Protein AF-A0A350I3Z9-F1 (afdb_monomer)

Solvent-accessible surface area (backbone atoms only — not comparable to full-atom values): 7166 Å² total; per-residue (Å²): 137,87,82,84,77,82,73,81,80,81,76,56,71,70,61,55,52,55,55,47,47,69,66,45,49,61,53,51,53,50,54,53,52,51,51,50,52,53,54,46,48,70,69,61,72,72,69,82,80,75,77,84,76,84,84,73,91,80,80,88,87,76,73,80,48,74,57,51,79,76,39,75,72,59,61,95,91,60,91,77,61,97,85,63,76,54,63,44,68,50,58,82,51,70,68,61,40,55,57,55,57,57,68,76,78,115

Structure (mmCIF, N/CA/C/O backbone):
data_AF-A0A350I3Z9-F1
#
_entry.id   AF-A0A350I3Z9-F1
#
loop_
_atom_site.group_PDB
_atom_site.id
_atom_site.type_symbol
_atom_site.label_atom_id
_atom_site.label_alt_id
_atom_site.label_comp_id
_atom_site.label_asym_id
_atom_site.label_entity_id
_atom_site.label_seq_id
_atom_site.pdbx_PDB_ins_code
_atom_site.Cartn_x
_atom_site.Cartn_y
_atom_site.Cartn_z
_atom_site.occupancy
_atom_site.B_iso_or_equiv
_atom_site.auth_seq_id
_atom_site.auth_comp_id
_atom_site.auth_asym_id
_atom_site.auth_atom_id
_atom_site.pdbx_PDB_model_num
ATOM 1 N N . MET A 1 1 ? -50.590 -13.610 76.175 1.00 44.25 1 MET A N 1
ATOM 2 C CA . MET A 1 1 ? -49.610 -13.903 75.101 1.00 44.25 1 MET A CA 1
ATOM 3 C C . MET A 1 1 ? -49.287 -12.615 74.351 1.00 44.25 1 MET A C 1
ATOM 5 O O . MET A 1 1 ? -50.139 -12.129 73.619 1.00 44.25 1 MET A O 1
ATOM 9 N N . LYS A 1 2 ? -48.108 -12.011 74.573 1.00 42.03 2 LYS A N 1
ATOM 10 C CA . LYS A 1 2 ? -47.649 -10.832 73.813 1.00 42.03 2 LYS A CA 1
ATOM 11 C C . LYS A 1 2 ? -46.992 -11.303 72.510 1.00 42.03 2 LYS A C 1
ATOM 13 O O . LYS A 1 2 ? -46.055 -12.092 72.556 1.00 42.03 2 LYS A O 1
ATOM 18 N N . LYS A 1 3 ? -47.507 -10.850 71.362 1.00 51.34 3 LYS A N 1
ATOM 19 C CA . LYS A 1 3 ? -46.899 -11.066 70.040 1.00 51.34 3 LYS A CA 1
ATOM 20 C C . LYS A 1 3 ? -45.768 -10.056 69.854 1.00 51.34 3 LYS A C 1
ATOM 22 O O . LYS A 1 3 ? -46.027 -8.859 69.792 1.00 51.34 3 LYS A O 1
ATOM 27 N N . ASN A 1 4 ? -44.535 -10.541 69.754 1.00 52.31 4 ASN A N 1
ATOM 28 C CA . ASN A 1 4 ? -43.390 -9.718 69.380 1.00 52.31 4 ASN A CA 1
ATOM 29 C C . ASN A 1 4 ? -43.392 -9.570 67.853 1.00 52.31 4 ASN A C 1
ATOM 31 O O . ASN A 1 4 ? -43.078 -10.512 67.130 1.00 52.31 4 ASN A O 1
ATOM 35 N N . SER A 1 5 ? -43.813 -8.406 67.364 1.00 56.53 5 SER A N 1
ATOM 36 C CA . SER A 1 5 ? -43.770 -8.042 65.949 1.00 56.53 5 SER A CA 1
ATOM 37 C C . SER A 1 5 ? -42.376 -7.522 65.596 1.00 56.53 5 SER A C 1
ATOM 39 O O . SER A 1 5 ? -42.055 -6.365 65.874 1.00 56.53 5 SER A O 1
ATOM 41 N N . SER A 1 6 ? -41.549 -8.376 64.998 1.00 59.06 6 SER A N 1
ATOM 42 C CA . SER A 1 6 ? -40.258 -7.991 64.424 1.00 59.06 6 SER A CA 1
ATOM 43 C C . SER A 1 6 ? -40.492 -7.034 63.255 1.00 59.06 6 SER A C 1
ATOM 45 O O . SER A 1 6 ? -40.948 -7.445 62.189 1.00 59.06 6 SER A O 1
ATOM 47 N N . GLN A 1 7 ? -40.225 -5.746 63.464 1.00 58.47 7 GLN A N 1
ATOM 48 C CA . GLN A 1 7 ? -40.266 -4.757 62.392 1.00 58.47 7 GLN A CA 1
ATOM 49 C C . GLN A 1 7 ? -39.150 -5.069 61.381 1.00 58.47 7 GLN A C 1
ATOM 51 O O . GLN A 1 7 ? -38.013 -5.316 61.795 1.00 58.47 7 GLN A O 1
ATOM 56 N N . PRO A 1 8 ? -39.436 -5.079 60.068 1.00 60.94 8 PRO A N 1
ATOM 57 C CA . PRO A 1 8 ? -38.402 -5.255 59.062 1.00 60.94 8 PRO A CA 1
ATOM 58 C C . PRO A 1 8 ? -37.428 -4.075 59.143 1.00 60.94 8 PRO A C 1
ATOM 60 O O . PRO A 1 8 ? -37.820 -2.913 59.058 1.00 60.94 8 PRO A O 1
ATOM 63 N N . ILE A 1 9 ? -36.149 -4.387 59.347 1.00 53.12 9 ILE A N 1
ATOM 64 C CA . ILE A 1 9 ? -35.068 -3.406 59.438 1.00 53.12 9 ILE A CA 1
ATOM 65 C C . ILE A 1 9 ? -34.975 -2.679 58.091 1.00 53.12 9 ILE A C 1
ATOM 67 O O . ILE A 1 9 ? -34.621 -3.275 57.072 1.00 53.12 9 ILE A O 1
ATOM 71 N N . GLY A 1 10 ? -35.310 -1.388 58.081 1.00 59.88 10 GLY A N 1
ATOM 72 C CA . GLY A 1 10 ? -35.169 -0.525 56.913 1.00 59.88 10 GLY A CA 1
ATOM 73 C C . GLY A 1 10 ? -33.695 -0.340 56.574 1.00 59.88 10 GLY A C 1
ATOM 74 O O . GLY A 1 10 ? -32.992 0.430 57.225 1.00 59.88 10 GLY A O 1
ATOM 75 N N . VAL A 1 11 ? -33.204 -1.061 55.567 1.00 61.16 11 VAL A N 1
ATOM 76 C CA . VAL A 1 11 ? -31.837 -0.879 55.071 1.00 61.16 11 VAL A CA 1
ATOM 77 C C . VAL A 1 11 ? -31.722 0.477 54.355 1.00 61.16 11 VAL A C 1
ATOM 79 O O . VAL A 1 11 ? -32.451 0.720 53.390 1.00 61.16 11 VAL A O 1
ATOM 82 N N . PRO A 1 12 ? -30.830 1.383 54.800 1.00 62.75 12 PRO A N 1
ATOM 83 C CA . PRO A 1 12 ? -30.682 2.707 54.204 1.00 62.75 12 PRO A CA 1
ATOM 84 C C . PRO A 1 12 ? -30.197 2.601 52.752 1.00 62.75 12 PRO A C 1
ATOM 86 O O . PRO A 1 12 ? -29.322 1.792 52.433 1.00 62.75 12 PRO A O 1
ATOM 89 N N . ALA A 1 13 ? -30.742 3.447 51.872 1.00 65.56 13 ALA A N 1
ATOM 90 C CA . ALA A 1 13 ? -30.494 3.423 50.424 1.00 65.56 13 ALA A CA 1
ATOM 91 C C . ALA A 1 13 ? -28.998 3.477 50.045 1.00 65.56 13 ALA A C 1
ATOM 93 O O . ALA A 1 13 ? -28.588 2.891 49.044 1.00 65.56 13 ALA A O 1
ATOM 94 N N . TRP A 1 14 ? -28.165 4.096 50.889 1.00 62.06 14 TRP A N 1
ATOM 95 C CA . TRP A 1 14 ? -26.715 4.168 50.696 1.00 62.06 14 TRP A CA 1
ATOM 96 C C . TRP A 1 14 ? -26.005 2.806 50.813 1.00 62.06 14 TRP A C 1
ATOM 98 O O . TRP A 1 14 ? -25.051 2.547 50.081 1.00 62.06 14 TRP A O 1
ATOM 108 N N . LYS A 1 15 ? -26.489 1.887 51.668 1.00 61.9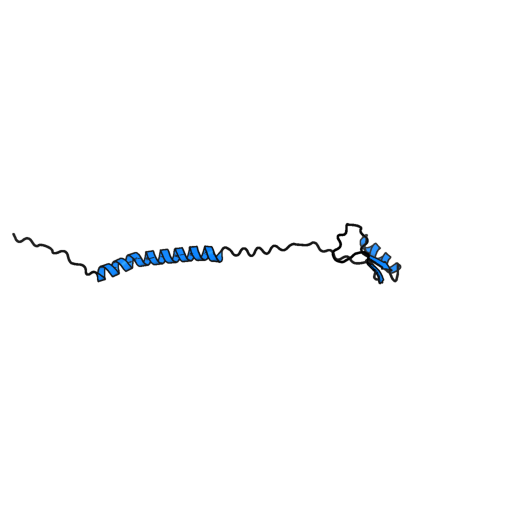4 15 LYS A N 1
ATOM 109 C CA . LYS A 1 15 ? -25.926 0.523 51.767 1.00 61.94 15 LYS A CA 1
ATOM 110 C C . LYS A 1 15 ? -26.261 -0.328 50.539 1.00 61.94 15 LYS A C 1
ATOM 112 O O . LYS A 1 15 ? -25.393 -1.036 50.039 1.00 61.94 15 LYS A O 1
ATOM 117 N N . ARG A 1 16 ? -27.471 -0.176 49.988 1.00 63.81 16 ARG A N 1
ATOM 118 C CA . ARG A 1 16 ? -27.871 -0.799 48.713 1.00 63.81 16 ARG A CA 1
ATOM 119 C C . ARG A 1 16 ? -26.989 -0.349 47.546 1.00 63.81 16 ARG A C 1
ATOM 121 O O . ARG A 1 16 ? -26.656 -1.164 46.695 1.00 63.81 16 ARG A O 1
ATOM 128 N N . TRP A 1 17 ? -26.572 0.918 47.525 1.00 65.00 17 TRP A N 1
ATOM 129 C CA . TRP A 1 17 ? -25.683 1.447 46.485 1.00 65.00 17 TRP A CA 1
ATOM 130 C C . TRP A 1 17 ? -24.294 0.799 46.510 1.00 65.00 17 TRP A C 1
ATOM 132 O O . TRP A 1 17 ? -23.732 0.495 45.459 1.00 65.00 17 TRP A O 1
ATOM 142 N N . LEU A 1 18 ? -23.752 0.534 47.704 1.00 63.59 18 LEU A N 1
ATOM 143 C CA . LEU A 1 18 ? -22.448 -0.111 47.867 1.00 63.59 18 LEU A CA 1
ATOM 144 C C . LEU A 1 18 ? -22.462 -1.583 47.427 1.00 63.59 18 LEU A C 1
ATOM 146 O O . LEU A 1 18 ? -21.528 -2.030 46.758 1.00 63.59 18 LEU A O 1
ATOM 150 N N . GLU A 1 19 ? -23.521 -2.321 47.763 1.00 66.38 19 GLU A N 1
ATOM 151 C CA . GLU A 1 19 ? -23.708 -3.713 47.328 1.00 66.38 19 GLU A CA 1
ATOM 152 C C . GLU A 1 19 ? -23.924 -3.804 45.812 1.00 66.38 19 GLU A C 1
ATOM 154 O O . GLU A 1 19 ? -23.332 -4.653 45.141 1.00 66.38 19 GLU A O 1
ATOM 159 N N . PHE A 1 20 ? -24.700 -2.874 45.245 1.00 64.06 20 PHE A N 1
ATOM 160 C CA . PHE A 1 20 ? -24.908 -2.779 43.800 1.00 64.06 20 PHE A CA 1
ATOM 161 C C . PHE A 1 20 ? -23.590 -2.499 43.072 1.00 64.06 20 PHE A C 1
ATOM 163 O O . PHE A 1 20 ? -23.249 -3.167 42.101 1.00 64.06 20 PHE A O 1
ATOM 170 N N . ARG A 1 21 ? -22.789 -1.578 43.610 1.00 71.69 21 ARG A N 1
ATOM 171 C CA . ARG A 1 21 ? -21.439 -1.239 43.151 1.00 71.69 21 ARG A CA 1
ATOM 172 C C . ARG A 1 21 ? -20.510 -2.458 43.150 1.00 71.69 21 ARG A C 1
ATOM 174 O O . ARG A 1 21 ? -19.868 -2.686 42.134 1.00 71.69 21 ARG A O 1
ATOM 181 N N . HIS A 1 22 ? -20.483 -3.284 44.197 1.00 68.88 22 HIS A N 1
ATOM 182 C CA . HIS A 1 22 ? -19.621 -4.480 44.225 1.00 68.88 22 HIS A CA 1
ATOM 183 C C . HIS A 1 22 ? -20.025 -5.546 43.196 1.00 68.88 22 HIS A C 1
ATOM 185 O O . HIS A 1 22 ? -19.163 -6.246 42.673 1.00 68.88 22 HIS A O 1
ATOM 191 N N . ARG A 1 23 ? -21.317 -5.650 42.863 1.00 73.31 23 ARG A N 1
ATOM 192 C CA . ARG A 1 23 ? -21.822 -6.621 41.879 1.00 73.31 23 ARG A CA 1
ATOM 193 C C . ARG A 1 23 ? -21.757 -6.119 40.433 1.00 73.31 23 ARG A C 1
ATOM 195 O O . ARG A 1 23 ? -21.581 -6.918 39.519 1.00 73.31 23 ARG A O 1
ATOM 202 N N . VAL A 1 24 ? -21.904 -4.814 40.221 1.00 78.44 24 VAL A N 1
ATOM 203 C CA . VAL A 1 24 ? -22.052 -4.210 38.888 1.00 78.44 24 VAL A CA 1
ATOM 204 C C . VAL A 1 24 ? -20.72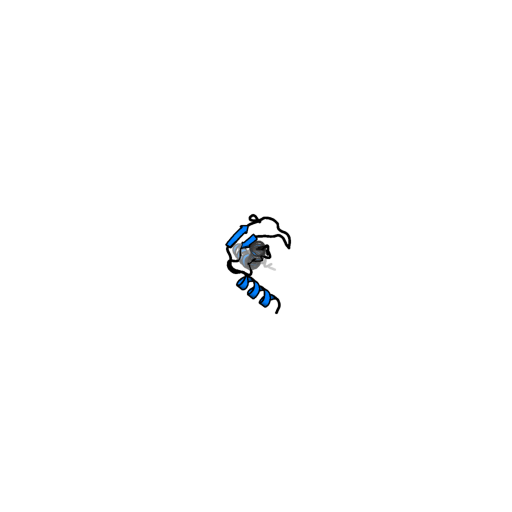9 -3.667 38.343 1.00 78.44 24 VAL A C 1
ATOM 206 O O . VAL A 1 24 ? -20.516 -3.739 37.136 1.00 78.44 24 VAL A O 1
ATOM 209 N N . LEU A 1 25 ? -19.796 -3.205 39.190 1.00 82.94 25 LEU A N 1
ATOM 210 C CA . LEU A 1 25 ? -18.469 -2.765 38.725 1.00 82.94 25 LEU A CA 1
ATOM 211 C C . LEU A 1 25 ? -17.700 -3.840 37.950 1.00 82.94 25 LEU A C 1
ATOM 213 O O . LEU A 1 25 ? -17.207 -3.512 36.873 1.00 82.94 25 LEU A O 1
ATOM 217 N N . PRO A 1 26 ? -17.600 -5.097 38.428 1.00 84.44 26 PRO A N 1
ATOM 218 C CA . PRO A 1 26 ? -16.866 -6.129 37.701 1.00 84.44 26 PRO A CA 1
ATOM 219 C C . PRO A 1 26 ? -17.459 -6.372 36.310 1.00 84.44 26 PRO A C 1
ATOM 221 O O . PRO A 1 26 ? -16.725 -6.492 35.333 1.00 84.44 26 PRO A O 1
ATOM 224 N N . ALA A 1 27 ? -18.792 -6.369 36.210 1.00 88.69 27 ALA A N 1
ATOM 225 C CA . ALA A 1 27 ? -19.497 -6.543 34.946 1.00 88.69 27 ALA A CA 1
ATOM 226 C C . ALA A 1 27 ? -19.255 -5.368 33.986 1.00 88.69 27 ALA A C 1
ATOM 228 O O . ALA A 1 27 ? -18.976 -5.590 32.811 1.00 88.69 27 ALA A O 1
ATOM 229 N N . ILE A 1 28 ? -19.297 -4.125 34.476 1.00 91.44 28 ILE A N 1
ATOM 230 C CA . ILE A 1 28 ? -19.013 -2.940 33.653 1.00 91.44 28 ILE A CA 1
ATOM 231 C C . ILE A 1 28 ? -17.573 -2.972 33.137 1.00 91.44 28 ILE A C 1
ATOM 233 O O . ILE A 1 28 ? -17.353 -2.756 31.949 1.00 91.44 28 ILE A O 1
ATOM 237 N N . VAL A 1 29 ? -16.599 -3.271 34.001 1.00 92.50 29 VAL A N 1
ATOM 238 C CA . VAL A 1 29 ? -15.183 -3.346 33.605 1.00 92.50 29 VAL A CA 1
ATOM 239 C C . VAL A 1 29 ? -14.981 -4.412 32.530 1.00 92.50 29 VAL A C 1
ATOM 241 O O . VAL A 1 29 ? -14.293 -4.153 31.544 1.00 92.50 29 VAL A O 1
ATOM 244 N N . PHE A 1 30 ? -15.627 -5.572 32.669 1.00 94.12 30 PHE A N 1
ATOM 245 C CA . PHE A 1 30 ? -15.575 -6.628 31.661 1.00 94.12 30 PHE A CA 1
ATOM 246 C C . PHE A 1 30 ? -16.159 -6.178 30.315 1.00 94.12 30 PHE A C 1
ATOM 248 O O . PHE A 1 30 ? -15.530 -6.376 29.279 1.00 94.12 30 PHE A O 1
ATOM 255 N N . VAL A 1 31 ? -17.325 -5.523 30.321 1.00 96.12 31 VAL A N 1
ATOM 256 C CA . VAL A 1 31 ? -17.959 -5.004 29.096 1.00 96.12 31 VAL A CA 1
ATOM 257 C C . VAL A 1 31 ? -17.081 -3.948 28.424 1.00 96.12 31 VAL A C 1
ATOM 259 O O . VAL A 1 31 ? -16.897 -3.987 27.209 1.00 96.12 31 VAL A O 1
ATOM 262 N N . VAL A 1 32 ? -16.491 -3.034 29.198 1.00 95.94 32 VAL A N 1
ATOM 263 C CA . VAL A 1 32 ? -15.578 -2.009 28.669 1.00 95.94 32 VAL 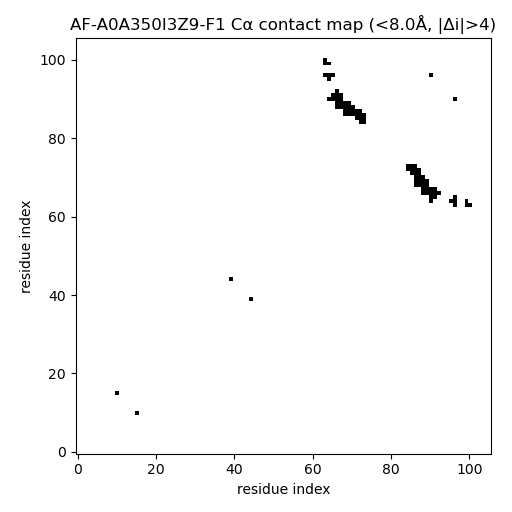A CA 1
ATOM 264 C C . VAL A 1 32 ? -14.324 -2.649 28.072 1.00 95.94 32 VAL A C 1
ATOM 266 O O . VAL A 1 32 ? -13.921 -2.271 26.973 1.00 95.94 32 VAL A O 1
ATOM 269 N N . ALA A 1 33 ? -13.734 -3.643 28.742 1.00 95.38 33 ALA A N 1
ATOM 270 C CA . ALA A 1 33 ? -12.578 -4.370 28.225 1.00 95.38 33 ALA A CA 1
ATOM 271 C C . ALA A 1 33 ? -12.910 -5.123 26.925 1.00 95.38 33 ALA A C 1
ATOM 273 O O . ALA A 1 33 ? -12.141 -5.064 25.968 1.00 95.38 33 ALA A O 1
ATOM 274 N N . LEU A 1 34 ? -14.077 -5.769 26.855 1.00 96.06 34 LEU A N 1
ATOM 275 C CA . LEU A 1 34 ? -14.541 -6.462 25.654 1.00 96.06 34 LEU A CA 1
ATOM 276 C C . LEU A 1 34 ? -14.691 -5.491 24.471 1.00 96.06 34 LEU A C 1
ATOM 278 O O . LEU A 1 34 ? -14.184 -5.752 23.382 1.00 96.06 34 LEU A O 1
ATOM 282 N N . LEU A 1 35 ? -15.337 -4.342 24.694 1.00 95.38 35 LEU A N 1
ATOM 283 C CA . LEU A 1 35 ? -15.494 -3.300 23.675 1.00 95.38 35 LEU A CA 1
ATOM 284 C C . LEU A 1 35 ? -14.142 -2.722 23.239 1.00 95.38 35 LEU A C 1
ATOM 286 O O . LEU A 1 35 ? -13.938 -2.474 22.051 1.00 95.38 35 LEU A O 1
ATOM 290 N N . ALA A 1 36 ? -13.199 -2.551 24.166 1.00 92.88 36 ALA A N 1
ATOM 291 C CA . ALA A 1 36 ? -11.845 -2.114 23.842 1.00 92.88 36 ALA A CA 1
ATOM 292 C C . ALA A 1 36 ? -11.137 -3.114 22.913 1.00 92.88 36 ALA A C 1
ATOM 294 O O . ALA A 1 36 ? -10.549 -2.702 21.920 1.00 92.88 36 ALA A O 1
ATOM 295 N N . VAL A 1 37 ? -11.250 -4.421 23.171 1.00 91.50 37 VAL A N 1
ATOM 296 C CA . VAL A 1 37 ? -10.657 -5.456 22.305 1.00 91.50 37 VAL A CA 1
ATOM 297 C C . VAL A 1 37 ? -11.305 -5.459 20.918 1.00 91.50 37 VAL A C 1
ATOM 299 O O . VAL A 1 37 ? -10.594 -5.475 19.916 1.00 91.50 37 VAL A O 1
ATOM 302 N N . ILE A 1 38 ? -12.638 -5.379 20.845 1.00 90.88 38 ILE A N 1
ATOM 303 C CA . ILE A 1 38 ? -13.373 -5.345 19.569 1.00 90.88 38 ILE A CA 1
ATOM 304 C C . ILE A 1 38 ? -12.971 -4.117 18.741 1.00 90.88 38 ILE A C 1
ATOM 306 O O . ILE A 1 38 ? -12.638 -4.240 17.564 1.00 90.88 38 ILE A O 1
ATOM 310 N N . THR A 1 39 ? -12.966 -2.934 19.360 1.00 90.00 39 THR A N 1
ATOM 311 C CA . THR A 1 39 ? -12.599 -1.679 18.681 1.00 90.00 39 THR A CA 1
ATOM 312 C C . THR A 1 39 ? -11.124 -1.642 18.290 1.00 90.00 39 THR A C 1
ATOM 314 O O . THR A 1 39 ? -10.779 -1.062 17.260 1.00 90.00 39 THR A O 1
ATOM 317 N N . LEU A 1 40 ? -10.248 -2.276 19.074 1.00 87.62 40 LEU A N 1
ATOM 318 C CA . LEU A 1 40 ? -8.836 -2.416 18.741 1.00 87.62 40 LEU A CA 1
ATOM 319 C C . LEU A 1 40 ? -8.651 -3.300 17.507 1.00 87.62 40 LEU A C 1
ATOM 321 O O . LEU A 1 40 ? -7.904 -2.925 16.608 1.00 87.62 40 LEU A O 1
ATOM 325 N N . TRP A 1 41 ? -9.350 -4.433 17.433 1.00 83.44 41 TRP A N 1
ATOM 326 C CA . TRP A 1 41 ? -9.302 -5.306 16.264 1.00 83.44 41 TRP A CA 1
ATOM 327 C C . TRP A 1 41 ? -9.828 -4.634 15.001 1.00 83.44 41 TRP A C 1
ATOM 329 O O . TRP A 1 41 ? -9.143 -4.680 13.982 1.00 83.44 41 TRP A O 1
ATOM 339 N N . ASP A 1 42 ? -10.965 -3.946 15.084 1.00 78.25 42 ASP A N 1
ATOM 340 C CA . ASP A 1 42 ? -11.541 -3.217 13.948 1.00 78.25 42 ASP A CA 1
ATOM 341 C C . ASP A 1 42 ? -10.581 -2.140 13.408 1.00 78.25 42 ASP A C 1
ATOM 343 O O . ASP A 1 42 ? -10.386 -1.997 12.201 1.00 78.25 42 ASP A O 1
ATOM 347 N N . ARG A 1 43 ? -9.895 -1.425 14.311 1.00 71.75 43 ARG A N 1
ATOM 348 C CA . ARG A 1 43 ? -8.983 -0.336 13.931 1.00 71.75 43 ARG A CA 1
ATOM 34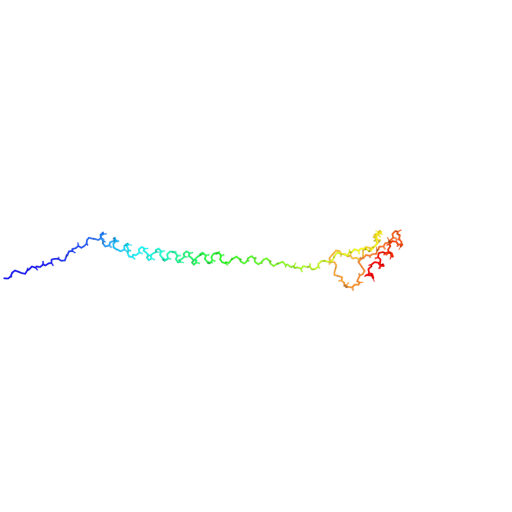9 C C . ARG A 1 43 ? -7.578 -0.783 13.524 1.00 71.75 43 ARG A C 1
ATOM 351 O O . ARG A 1 43 ? -6.960 -0.077 12.737 1.00 71.75 43 ARG A O 1
ATOM 358 N N . HIS A 1 44 ? -7.039 -1.876 14.074 1.00 66.44 44 H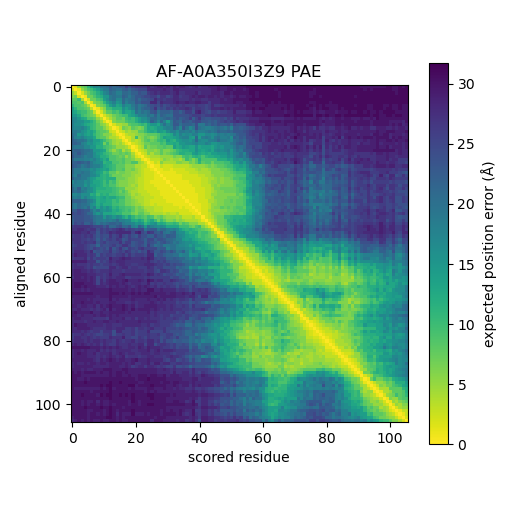IS A N 1
ATOM 359 C CA . HIS A 1 44 ? -5.622 -2.245 13.887 1.00 66.44 44 HIS A CA 1
ATOM 360 C C . HIS A 1 44 ? -5.371 -3.480 13.014 1.00 66.44 44 HIS A C 1
ATOM 362 O O . HIS A 1 44 ? -4.265 -3.603 12.488 1.00 66.44 44 HIS A O 1
ATOM 368 N N . LEU A 1 45 ? -6.334 -4.391 12.821 1.00 63.31 45 LEU A N 1
ATOM 369 C CA . LEU A 1 45 ? -6.090 -5.595 12.006 1.00 63.31 45 LEU A CA 1
ATOM 370 C C . LEU A 1 45 ? -6.169 -5.345 10.496 1.00 63.31 45 LEU A C 1
ATOM 372 O O . LEU A 1 45 ? -5.725 -6.180 9.710 1.00 63.31 45 LEU A O 1
ATOM 376 N N . THR A 1 46 ? -6.661 -4.181 10.080 1.00 58.47 46 THR A N 1
ATOM 377 C CA . THR A 1 46 ? -6.753 -3.803 8.669 1.00 58.47 46 THR A CA 1
ATOM 378 C C . THR A 1 46 ? -5.641 -2.817 8.328 1.00 58.47 46 THR A C 1
ATOM 380 O O . THR A 1 46 ? -5.892 -1.679 7.950 1.00 58.47 46 THR A O 1
ATOM 383 N N . SER A 1 47 ? -4.386 -3.257 8.430 1.00 61.56 47 SER A N 1
ATOM 384 C CA . SER A 1 47 ? -3.298 -2.651 7.649 1.00 61.56 47 SER A CA 1
ATOM 385 C C . SER A 1 47 ? -3.007 -3.527 6.429 1.00 61.56 47 SER A C 1
ATOM 387 O O . SER A 1 47 ? -2.006 -4.243 6.426 1.00 61.56 47 SER A O 1
ATOM 389 N N . PRO A 1 48 ? -3.845 -3.521 5.371 1.00 62.41 48 PRO A N 1
ATOM 390 C CA . PRO A 1 48 ? -3.473 -4.122 4.108 1.00 62.41 48 PRO A CA 1
ATOM 391 C C . PRO A 1 48 ? -2.514 -3.157 3.407 1.00 62.41 48 PRO A C 1
ATOM 393 O O . PRO A 1 48 ? -2.847 -2.550 2.394 1.00 62.41 48 PRO A O 1
ATOM 396 N N . SER A 1 49 ? -1.294 -3.003 3.924 1.00 65.94 49 SER A N 1
ATOM 397 C CA . SER A 1 49 ? -0.204 -2.424 3.137 1.00 65.94 49 SER A CA 1
ATOM 398 C C . SER A 1 49 ? 0.329 -3.499 2.185 1.00 65.94 49 SER A C 1
ATOM 400 O O . SER A 1 49 ? 1.495 -3.889 2.237 1.00 65.94 49 SER A O 1
ATOM 402 N N . LEU A 1 50 ? -0.553 -4.033 1.340 1.00 64.81 50 LEU A N 1
ATOM 403 C CA . LEU A 1 50 ? -0.176 -4.840 0.190 1.00 64.81 50 LEU A CA 1
ATOM 404 C C . LEU A 1 50 ? 0.351 -3.871 -0.865 1.00 64.81 50 LEU A C 1
ATOM 406 O O . LEU A 1 50 ? -0.384 -3.362 -1.708 1.00 64.81 50 LEU A O 1
ATOM 410 N N . ILE A 1 51 ? 1.641 -3.567 -0.770 1.00 70.00 51 ILE A N 1
ATOM 411 C CA . ILE A 1 51 ? 2.341 -2.798 -1.792 1.00 70.00 51 ILE A CA 1
ATOM 412 C C . ILE A 1 51 ? 2.618 -3.769 -2.942 1.00 70.00 51 ILE A C 1
ATOM 414 O O . ILE A 1 51 ? 3.592 -4.518 -2.923 1.00 70.00 51 ILE A O 1
ATOM 418 N N . GLY A 1 52 ? 1.724 -3.797 -3.930 1.00 68.56 52 GLY A N 1
ATOM 419 C CA . GLY A 1 52 ? 1.937 -4.545 -5.165 1.00 68.56 52 GLY A CA 1
ATOM 420 C C . GLY A 1 52 ? 3.073 -3.912 -5.965 1.00 68.56 52 GLY A C 1
ATOM 421 O O . GLY A 1 52 ? 2.888 -2.867 -6.584 1.00 68.56 52 GLY A O 1
ATOM 422 N N . GLN A 1 53 ? 4.255 -4.525 -5.950 1.00 72.00 53 GLN A N 1
ATOM 423 C CA . GLN A 1 53 ? 5.358 -4.119 -6.817 1.00 72.00 53 GLN A CA 1
ATOM 424 C C . GLN A 1 53 ? 5.270 -4.883 -8.138 1.00 72.00 53 GLN A C 1
ATOM 426 O O . GLN A 1 53 ? 5.312 -6.111 -8.166 1.00 72.00 53 GLN A O 1
ATOM 431 N N . VAL A 1 54 ? 5.158 -4.155 -9.249 1.00 72.69 54 VAL A N 1
ATOM 432 C CA . VAL A 1 54 ? 5.243 -4.748 -10.586 1.00 72.69 54 VAL A CA 1
ATOM 433 C C . VAL A 1 54 ? 6.709 -5.056 -10.871 1.00 72.69 54 VAL A C 1
ATOM 435 O O . VAL A 1 54 ? 7.515 -4.154 -11.100 1.00 72.69 54 VAL A O 1
ATOM 438 N N . GLN A 1 55 ? 7.065 -6.338 -10.848 1.00 74.38 55 GLN A N 1
ATOM 439 C CA . GLN A 1 55 ? 8.409 -6.784 -11.195 1.00 74.38 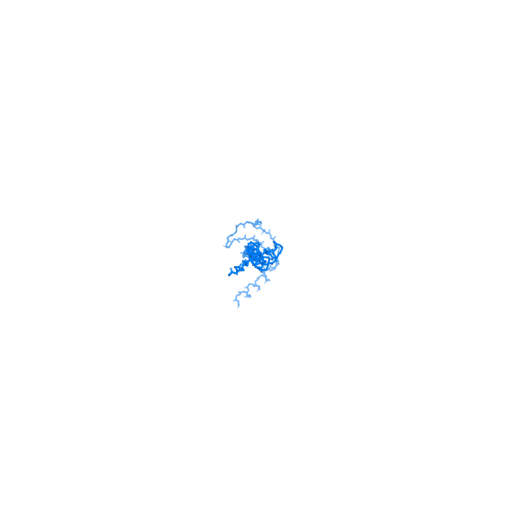55 GLN A CA 1
ATOM 440 C C . GLN A 1 55 ? 8.566 -6.791 -12.721 1.00 74.38 55 GLN A C 1
ATOM 442 O O . GLN A 1 55 ? 8.046 -7.660 -13.415 1.00 74.38 55 GLN A O 1
ATOM 447 N N . THR A 1 56 ? 9.280 -5.802 -13.262 1.00 75.38 56 THR A N 1
ATOM 448 C CA . THR A 1 56 ? 9.670 -5.782 -14.680 1.00 75.38 56 THR A CA 1
ATOM 449 C C . THR A 1 56 ? 11.036 -6.439 -14.856 1.00 75.38 56 THR A C 1
ATOM 451 O O . THR A 1 56 ? 12.024 -5.979 -14.282 1.00 75.38 56 THR A O 1
ATOM 454 N N . THR A 1 57 ? 11.122 -7.467 -15.699 1.00 74.44 57 THR A N 1
ATOM 455 C CA . THR A 1 57 ? 12.405 -8.024 -16.146 1.00 74.44 57 THR A CA 1
ATOM 456 C C . THR A 1 57 ? 13.117 -6.998 -17.023 1.00 74.44 57 THR A C 1
ATOM 458 O O . THR A 1 57 ? 12.693 -6.729 -18.145 1.00 74.44 57 THR A O 1
ATOM 461 N N . ARG A 1 58 ? 14.192 -6.395 -16.507 1.00 78.31 58 ARG A N 1
ATOM 462 C CA . ARG A 1 58 ? 15.037 -5.453 -17.252 1.00 78.31 58 ARG A CA 1
ATOM 463 C C . ARG A 1 58 ? 16.320 -6.155 -17.679 1.00 78.31 58 ARG A C 1
ATOM 465 O O . ARG A 1 58 ? 17.036 -6.681 -16.834 1.00 78.31 58 ARG A O 1
ATOM 472 N N . LEU A 1 59 ? 16.622 -6.123 -18.973 1.00 76.31 59 LEU A N 1
ATOM 473 C CA . LEU A 1 59 ? 17.897 -6.584 -19.517 1.00 76.31 59 LEU A CA 1
ATOM 474 C C . LEU A 1 59 ? 18.731 -5.366 -19.919 1.00 76.31 59 LEU A C 1
ATOM 476 O O . LEU A 1 59 ? 18.248 -4.489 -20.633 1.00 76.31 59 LEU A O 1
ATOM 480 N N . ASN A 1 60 ? 19.977 -5.303 -19.458 1.00 78.00 60 ASN A N 1
ATOM 481 C CA . ASN A 1 60 ? 20.927 -4.293 -19.907 1.00 78.00 60 ASN A CA 1
ATOM 482 C C . ASN A 1 60 ? 21.661 -4.840 -21.139 1.00 78.00 60 ASN A C 1
ATOM 484 O O . ASN A 1 60 ? 22.403 -5.813 -21.030 1.00 78.00 60 ASN A O 1
ATOM 488 N N . ILE A 1 61 ? 21.407 -4.248 -22.306 1.00 77.44 61 ILE A N 1
ATOM 489 C CA . ILE A 1 61 ? 22.022 -4.659 -23.571 1.00 77.44 61 ILE A CA 1
ATOM 490 C C . ILE A 1 61 ? 23.342 -3.905 -23.721 1.00 77.44 61 ILE A C 1
ATOM 492 O O . ILE A 1 61 ? 23.365 -2.676 -23.680 1.00 77.44 61 ILE A O 1
ATOM 496 N N . ARG A 1 62 ? 24.437 -4.648 -23.892 1.00 75.94 62 ARG A N 1
ATOM 497 C CA . ARG A 1 62 ? 25.789 -4.109 -24.084 1.00 75.94 62 ARG A CA 1
ATOM 498 C C . ARG A 1 62 ? 26.351 -4.578 -25.416 1.00 75.94 62 ARG A C 1
ATOM 500 O O . ARG A 1 62 ? 26.038 -5.681 -25.860 1.00 75.94 62 ARG A O 1
ATOM 507 N N . THR A 1 63 ? 27.179 -3.750 -26.040 1.00 73.88 63 THR A N 1
ATOM 508 C CA . THR A 1 63 ? 27.921 -4.150 -27.236 1.00 73.88 63 THR A CA 1
ATOM 509 C C . THR A 1 63 ? 29.141 -4.988 -26.836 1.00 73.88 63 THR A C 1
ATOM 511 O O . THR A 1 63 ? 29.759 -4.704 -25.809 1.00 73.88 63 THR A O 1
ATOM 514 N N . PRO A 1 64 ? 29.498 -6.023 -27.618 1.00 72.38 64 PRO A N 1
ATOM 515 C CA . PRO A 1 64 ? 30.662 -6.867 -27.338 1.00 72.38 64 PRO A CA 1
ATOM 516 C C . PRO A 1 64 ? 31.990 -6.130 -27.552 1.00 72.38 64 PRO A C 1
ATOM 518 O O . PRO A 1 64 ? 32.995 -6.499 -26.955 1.00 72.38 64 PRO A O 1
ATOM 521 N N . SER A 1 65 ? 32.003 -5.076 -28.368 1.00 67.62 65 SER A N 1
ATOM 522 C CA . SER A 1 65 ? 33.166 -4.229 -28.627 1.00 67.62 65 SER A CA 1
ATOM 523 C C . SER A 1 65 ? 32.900 -2.770 -28.253 1.00 67.62 65 SER A C 1
ATOM 525 O O . SER A 1 65 ? 31.757 -2.298 -28.260 1.00 67.62 65 SER A O 1
ATOM 527 N N . GLY A 1 66 ? 33.975 -2.059 -27.903 1.00 64.94 66 GLY A N 1
ATOM 528 C CA . GLY A 1 66 ? 33.975 -0.603 -27.784 1.00 64.94 66 GLY A CA 1
ATOM 529 C C . GLY A 1 66 ? 34.058 0.042 -29.169 1.00 64.94 66 GLY A C 1
ATOM 530 O O . GLY A 1 66 ? 34.794 -0.428 -30.034 1.00 64.94 66 GLY A O 1
ATOM 531 N N . GLY A 1 67 ? 33.295 1.107 -29.396 1.00 66.94 67 GLY A N 1
ATOM 532 C CA . GLY A 1 67 ? 33.241 1.793 -30.686 1.00 66.94 67 GLY A CA 1
ATOM 533 C C . GLY A 1 67 ? 32.340 3.022 -30.642 1.00 66.94 67 GLY A C 1
ATOM 534 O O . GLY A 1 67 ? 31.763 3.345 -29.598 1.00 66.94 67 GLY 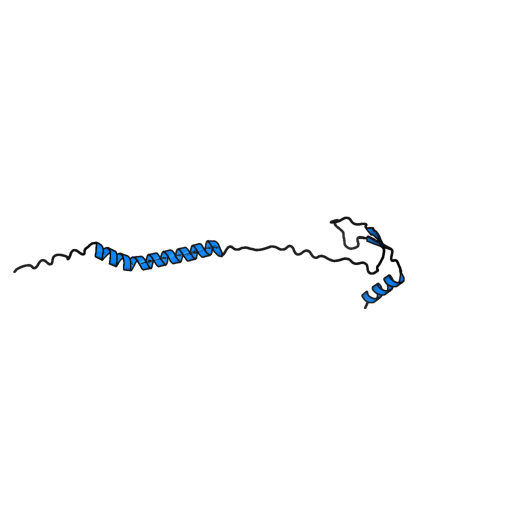A O 1
ATOM 535 N N . THR A 1 68 ? 32.203 3.705 -31.773 1.00 71.50 68 THR A N 1
ATOM 536 C CA . THR A 1 68 ? 31.307 4.861 -31.895 1.00 71.50 68 THR A CA 1
ATOM 537 C C . THR A 1 68 ? 29.923 4.393 -32.339 1.00 71.50 68 THR A C 1
ATOM 539 O O . THR A 1 68 ? 29.787 3.600 -33.270 1.00 71.50 68 THR A O 1
ATOM 542 N N . ILE A 1 69 ? 28.870 4.864 -31.661 1.00 69.69 69 ILE A N 1
ATOM 543 C CA . ILE A 1 69 ? 27.485 4.583 -32.063 1.00 69.69 69 ILE A CA 1
ATOM 544 C C . ILE A 1 69 ? 27.164 5.460 -33.272 1.00 69.69 69 ILE A C 1
ATOM 546 O O . ILE A 1 69 ? 26.960 6.665 -33.138 1.00 69.69 69 ILE A O 1
ATOM 550 N N . THR A 1 70 ? 27.122 4.850 -34.451 1.00 69.25 70 THR A N 1
ATOM 551 C CA . THR A 1 70 ? 26.919 5.559 -35.723 1.00 69.25 70 THR A CA 1
ATOM 552 C C . THR A 1 70 ? 25.438 5.761 -36.029 1.00 69.25 70 THR A C 1
ATOM 554 O O . THR A 1 70 ? 25.057 6.730 -36.683 1.00 69.25 70 THR A O 1
ATOM 557 N N . ASN A 1 71 ? 24.570 4.862 -35.554 1.00 67.31 71 ASN A N 1
ATOM 558 C CA . ASN A 1 71 ? 23.128 5.010 -35.725 1.00 67.31 71 ASN A CA 1
ATOM 559 C C . ASN A 1 71 ? 22.356 4.355 -34.575 1.00 67.31 71 ASN A C 1
ATOM 561 O O . ASN A 1 71 ? 22.482 3.152 -34.350 1.00 67.31 71 ASN A O 1
ATOM 565 N N . LEU A 1 72 ? 21.537 5.140 -33.874 1.00 74.44 72 LEU A N 1
ATOM 566 C CA . LEU A 1 72 ? 20.545 4.632 -32.931 1.00 74.44 72 LEU A CA 1
ATOM 567 C C . LEU A 1 72 ? 19.213 4.517 -33.676 1.00 74.44 72 LEU A C 1
ATOM 569 O O . LEU A 1 72 ? 18.609 5.528 -34.026 1.00 74.44 72 LEU A O 1
ATOM 573 N N . THR A 1 73 ? 18.790 3.288 -33.963 1.00 73.31 73 THR A N 1
ATOM 574 C CA . THR A 1 73 ? 17.603 3.023 -34.792 1.00 73.31 73 THR A CA 1
ATOM 575 C C . THR A 1 73 ? 16.313 2.988 -33.962 1.00 73.31 73 THR A C 1
ATOM 577 O O . THR A 1 73 ? 15.222 3.020 -34.524 1.00 73.31 73 THR A O 1
ATOM 580 N N . VAL A 1 74 ? 16.418 2.968 -32.628 1.00 75.38 74 VAL A N 1
ATOM 581 C CA . VAL A 1 74 ? 15.266 2.923 -31.714 1.00 75.38 74 VAL A CA 1
ATOM 582 C C . VAL A 1 74 ? 15.035 4.236 -30.973 1.00 75.38 74 VAL A C 1
ATOM 584 O O . VAL A 1 74 ? 15.974 4.958 -30.633 1.00 75.38 74 VAL A O 1
ATOM 587 N N . GLN A 1 75 ? 13.771 4.507 -30.654 1.00 75.12 75 GLN A N 1
ATOM 588 C CA . GLN A 1 75 ? 13.358 5.615 -29.794 1.00 75.12 75 GLN A CA 1
ATOM 589 C C . GLN A 1 75 ? 13.056 5.134 -28.364 1.00 75.12 75 GLN A C 1
ATOM 591 O O . GLN A 1 75 ? 12.744 3.965 -28.123 1.00 75.12 75 GLN A O 1
ATOM 596 N N . LEU A 1 76 ? 13.146 6.042 -27.387 1.00 76.81 76 LEU A N 1
ATOM 597 C CA . LEU A 1 76 ? 12.839 5.736 -25.991 1.00 76.81 76 LEU A CA 1
ATOM 598 C C . LEU A 1 76 ? 11.395 5.214 -25.847 1.00 76.81 76 LEU A C 1
ATOM 600 O O . LEU A 1 76 ? 10.462 5.828 -26.356 1.00 76.81 76 LEU A O 1
ATOM 604 N N . PHE A 1 77 ? 11.236 4.094 -25.133 1.00 75.38 77 PHE A N 1
ATOM 605 C CA . PHE A 1 77 ? 9.969 3.369 -24.925 1.00 75.38 77 PHE A CA 1
ATOM 606 C C . PHE A 1 77 ? 9.334 2.746 -26.177 1.00 75.38 77 PHE A C 1
ATOM 608 O O . PHE A 1 77 ? 8.177 2.329 -26.132 1.00 75.38 77 PHE A O 1
ATOM 615 N N . GLN A 1 78 ? 10.076 2.627 -27.279 1.00 80.31 78 GLN A N 1
ATOM 616 C CA . GLN A 1 78 ? 9.602 1.891 -28.444 1.00 80.31 78 GLN A CA 1
ATOM 617 C C . GLN A 1 78 ? 9.473 0.395 -28.125 1.00 80.31 78 GLN A C 1
ATOM 619 O O . GLN A 1 78 ? 10.378 -0.224 -27.562 1.00 80.31 78 GLN A O 1
ATOM 624 N N . GLN A 1 79 ? 8.343 -0.195 -28.511 1.00 79.00 79 GLN A N 1
ATOM 625 C CA . GLN A 1 79 ? 8.145 -1.637 -28.442 1.00 79.00 79 GLN A CA 1
ATOM 626 C C . GLN A 1 79 ? 9.005 -2.315 -29.515 1.00 79.00 79 GLN A C 1
ATOM 628 O O . GLN A 1 79 ? 8.846 -2.037 -30.702 1.00 79.00 79 GLN A O 1
ATOM 633 N N . ILE A 1 80 ? 9.904 -3.199 -29.085 1.00 81.75 80 ILE A N 1
ATOM 634 C CA . ILE A 1 80 ? 10.801 -3.970 -29.953 1.00 81.75 80 ILE A CA 1
ATOM 635 C C . ILE A 1 80 ? 10.564 -5.468 -29.764 1.00 81.75 80 ILE A C 1
ATOM 637 O O . ILE A 1 80 ? 10.168 -5.917 -28.683 1.00 81.75 80 ILE A O 1
ATOM 641 N N . GLN A 1 81 ? 10.805 -6.245 -30.811 1.00 82.31 81 GLN A N 1
ATOM 642 C CA . GLN A 1 81 ? 10.746 -7.702 -30.791 1.00 82.31 81 GLN A CA 1
ATOM 643 C C . GLN A 1 81 ? 12.155 -8.304 -30.734 1.00 82.31 81 GLN A C 1
ATOM 645 O O . GLN A 1 81 ? 13.166 -7.648 -30.993 1.00 82.31 81 GLN A O 1
ATOM 650 N N . LYS A 1 82 ? 12.242 -9.585 -30.358 1.00 78.25 82 LYS A N 1
ATOM 651 C CA . LYS A 1 82 ? 13.519 -10.305 -30.322 1.00 78.25 82 LYS A CA 1
ATOM 652 C C . LYS A 1 82 ? 14.122 -10.338 -31.731 1.00 78.25 82 LYS A C 1
ATOM 654 O O . LYS A 1 82 ? 13.542 -10.941 -32.625 1.00 78.25 82 LYS A O 1
ATOM 659 N N . GLY A 1 83 ? 15.313 -9.760 -31.881 1.00 80.19 83 GLY A N 1
ATOM 660 C CA . GLY A 1 83 ? 16.037 -9.698 -33.155 1.00 80.19 83 GLY A CA 1
ATOM 661 C C . GLY A 1 83 ? 16.015 -8.325 -33.826 1.00 80.19 83 GLY A C 1
ATOM 662 O O . GLY A 1 83 ? 16.736 -8.133 -34.803 1.00 80.19 83 GLY A O 1
ATOM 663 N N . ASP A 1 84 ? 15.260 -7.362 -33.292 1.00 80.75 84 ASP A N 1
ATOM 664 C CA . ASP A 1 84 ? 15.262 -6.002 -33.825 1.00 80.75 84 ASP A CA 1
ATOM 665 C C . ASP A 1 84 ? 16.620 -5.322 -33.617 1.00 80.75 84 ASP A C 1
ATOM 667 O O . ASP A 1 84 ? 17.265 -5.437 -32.570 1.00 80.75 84 ASP A O 1
ATOM 671 N N . THR A 1 85 ? 17.060 -4.585 -34.637 1.00 78.06 85 THR A N 1
ATOM 672 C CA . THR A 1 85 ? 18.316 -3.833 -34.581 1.00 78.06 85 THR A CA 1
AT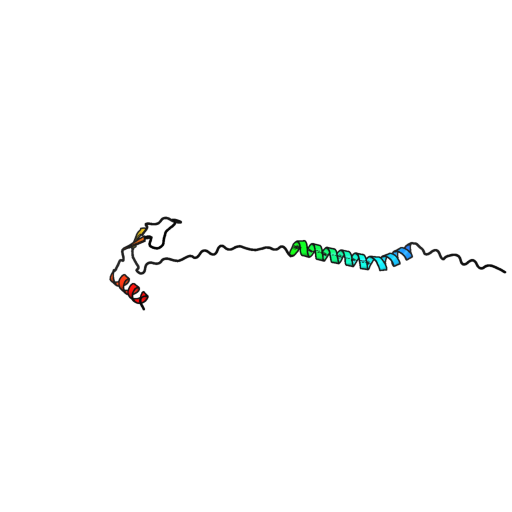OM 673 C C . THR A 1 85 ? 18.119 -2.569 -33.754 1.00 78.06 85 THR A C 1
ATOM 675 O O . THR A 1 85 ? 17.419 -1.648 -34.164 1.00 78.06 85 THR A O 1
ATOM 678 N N . ILE A 1 86 ? 18.765 -2.523 -32.590 1.00 79.50 86 ILE A N 1
ATOM 679 C CA . ILE A 1 86 ? 18.648 -1.412 -31.636 1.00 79.50 86 ILE A CA 1
ATOM 680 C C . ILE A 1 86 ? 19.596 -0.266 -32.016 1.00 79.50 86 ILE A C 1
ATOM 682 O O . ILE A 1 86 ? 19.197 0.896 -32.088 1.00 79.50 86 ILE A O 1
ATOM 686 N N . ALA A 1 87 ? 20.856 -0.596 -32.292 1.00 74.88 87 ALA A N 1
ATOM 687 C CA . ALA A 1 87 ? 21.880 0.361 -32.681 1.00 74.88 87 ALA A CA 1
ATOM 688 C C . ALA A 1 87 ? 22.906 -0.294 -33.609 1.00 74.88 87 ALA A C 1
ATOM 690 O O . ALA A 1 87 ? 23.169 -1.494 -33.512 1.00 74.88 87 ALA A O 1
ATOM 691 N N . LYS A 1 88 ? 23.508 0.512 -34.483 1.00 74.62 88 LYS A N 1
ATOM 692 C CA . LYS A 1 88 ? 24.682 0.140 -35.274 1.00 74.62 88 LYS A CA 1
ATOM 693 C C . LYS A 1 88 ? 25.913 0.800 -34.665 1.00 74.62 88 LYS A C 1
ATOM 695 O O . LYS A 1 88 ? 25.935 2.017 -34.465 1.00 74.62 88 LYS A O 1
ATOM 700 N N . LEU A 1 89 ? 26.912 -0.022 -34.373 1.00 71.56 89 LEU A N 1
ATOM 701 C CA . LEU A 1 89 ? 28.208 0.385 -33.846 1.00 71.56 89 LEU A CA 1
ATOM 702 C C . LEU A 1 89 ? 29.244 0.279 -34.965 1.00 71.56 89 LEU A C 1
ATOM 704 O O . LEU A 1 89 ? 29.268 -0.738 -35.657 1.00 71.56 89 LEU A O 1
ATOM 708 N N . ASP A 1 90 ? 30.094 1.292 -35.108 1.00 71.25 90 ASP A N 1
ATOM 709 C CA . ASP A 1 90 ? 31.327 1.175 -35.882 1.00 71.25 90 ASP A CA 1
ATOM 710 C C . ASP A 1 90 ? 32.480 0.834 -34.917 1.00 71.25 90 ASP A C 1
ATOM 712 O O . ASP A 1 90 ? 32.828 1.660 -34.058 1.00 71.25 90 ASP A O 1
ATOM 716 N N . PRO A 1 91 ? 33.000 -0.409 -34.936 1.00 66.25 91 PRO A N 1
ATOM 717 C CA . PRO A 1 91 ? 34.091 -0.806 -34.061 1.00 66.25 91 PRO A CA 1
ATOM 718 C C . PRO A 1 91 ? 35.390 -0.143 -34.530 1.00 66.25 91 PRO A C 1
ATOM 720 O O . PRO A 1 91 ? 35.833 -0.354 -35.653 1.00 66.25 91 PRO A O 1
ATOM 723 N N . GLY A 1 92 ? 36.034 0.621 -33.641 1.00 60.75 92 GLY A N 1
ATOM 724 C CA . GLY A 1 92 ? 37.297 1.303 -33.955 1.00 60.75 92 GLY A CA 1
ATOM 725 C C . GLY A 1 92 ? 38.458 0.350 -34.278 1.00 60.75 92 GLY A C 1
ATOM 726 O O . GLY A 1 92 ? 39.418 0.767 -34.916 1.00 60.75 92 GLY A O 1
ATOM 727 N N . ASP A 1 93 ? 38.356 -0.922 -33.872 1.00 61.47 93 ASP A N 1
ATOM 728 C CA . ASP A 1 93 ? 39.281 -1.994 -34.248 1.00 61.47 93 ASP A CA 1
ATOM 729 C C . ASP A 1 93 ? 38.534 -3.347 -34.358 1.00 61.47 93 ASP A C 1
ATOM 731 O O . ASP A 1 93 ? 38.056 -3.870 -33.341 1.00 61.47 93 ASP A O 1
ATOM 735 N N . PRO A 1 94 ? 38.405 -3.945 -35.561 1.00 62.44 94 PRO A N 1
ATOM 736 C CA . PRO A 1 94 ? 37.650 -5.183 -35.769 1.00 62.44 94 PRO A CA 1
ATOM 737 C C . PRO A 1 94 ? 38.261 -6.404 -35.063 1.00 62.44 94 PRO A C 1
ATOM 739 O O . PRO A 1 94 ? 37.531 -7.354 -34.772 1.00 62.44 94 PRO A O 1
ATOM 742 N N . LEU A 1 95 ? 39.560 -6.398 -34.737 1.00 60.88 95 LEU A N 1
ATOM 743 C CA . LEU A 1 95 ? 40.218 -7.540 -34.085 1.00 60.88 95 LEU A CA 1
ATOM 744 C C . LEU A 1 95 ? 39.786 -7.697 -32.620 1.00 60.88 95 LEU A C 1
ATOM 746 O O . LEU A 1 95 ? 39.632 -8.817 -32.132 1.00 60.88 95 LEU A O 1
ATOM 750 N N . THR A 1 96 ? 39.501 -6.585 -31.938 1.00 61.25 96 THR A N 1
ATOM 751 C CA . THR A 1 96 ? 38.999 -6.602 -30.552 1.00 61.25 96 THR A CA 1
ATOM 752 C C . THR A 1 96 ? 37.565 -7.133 -30.444 1.00 61.25 96 THR A C 1
ATOM 754 O O . THR A 1 96 ? 37.210 -7.757 -29.446 1.00 61.25 96 THR A O 1
ATOM 757 N N . ALA A 1 97 ? 36.746 -6.953 -31.488 1.00 58.34 97 ALA A N 1
ATOM 758 C CA . ALA A 1 97 ? 35.376 -7.463 -31.531 1.00 58.34 97 ALA A CA 1
ATOM 759 C C . ALA A 1 97 ? 35.311 -8.990 -31.703 1.00 58.34 97 ALA A C 1
ATOM 761 O O . ALA A 1 97 ? 34.432 -9.637 -31.136 1.00 58.34 97 ALA A O 1
ATOM 762 N N . LEU A 1 98 ? 36.252 -9.568 -32.456 1.00 60.81 98 LEU A N 1
ATOM 763 C CA . LEU A 1 98 ? 36.319 -11.012 -32.694 1.00 60.81 98 LEU A CA 1
ATOM 764 C C . LEU A 1 98 ? 36.821 -11.785 -31.464 1.00 60.81 98 LEU A C 1
ATOM 766 O O . LEU A 1 98 ? 36.334 -12.885 -31.208 1.00 60.81 98 LEU A O 1
ATOM 770 N N . GLY A 1 99 ? 37.734 -11.200 -30.678 1.00 63.84 99 GLY A N 1
ATOM 771 C CA . GLY A 1 99 ? 38.255 -11.814 -29.449 1.00 63.84 99 GLY A CA 1
ATOM 772 C C . GLY A 1 99 ? 37.169 -12.088 -28.402 1.00 63.84 99 GLY A C 1
ATOM 773 O O . GLY A 1 99 ? 37.065 -13.205 -27.908 1.00 63.84 99 GLY A O 1
ATOM 774 N N . ASN A 1 100 ? 36.286 -11.117 -28.143 1.00 60.47 100 ASN A N 1
ATOM 775 C CA . ASN A 1 100 ? 35.210 -11.266 -27.151 1.00 60.47 100 ASN A CA 1
ATOM 776 C C . ASN A 1 100 ? 34.095 -12.238 -27.582 1.00 60.47 100 ASN A C 1
ATOM 778 O O . ASN A 1 100 ? 33.398 -12.789 -26.734 1.00 60.47 100 ASN A O 1
ATOM 782 N N . GLN A 1 101 ? 33.895 -12.453 -28.888 1.00 58.28 101 GLN A N 1
ATOM 783 C CA . GLN A 1 101 ? 32.898 -13.406 -29.391 1.00 58.28 101 GLN A CA 1
ATOM 784 C C . GLN A 1 101 ? 33.344 -14.866 -29.171 1.00 58.28 101 GLN A C 1
ATOM 786 O O . GLN A 1 101 ? 32.497 -15.736 -28.973 1.00 58.28 101 GLN A O 1
ATOM 791 N N . ALA A 1 102 ? 34.656 -15.135 -29.192 1.00 58.75 102 ALA A N 1
ATOM 792 C CA . ALA A 1 102 ? 35.214 -16.474 -28.994 1.00 58.75 102 ALA A CA 1
ATOM 793 C C . ALA A 1 102 ? 35.061 -16.978 -27.546 1.00 58.75 102 ALA A C 1
ATOM 795 O O . ALA A 1 102 ? 34.793 -18.160 -27.346 1.00 58.75 102 ALA A O 1
ATOM 796 N N . ASP A 1 103 ? 35.132 -16.082 -26.557 1.00 56.97 103 ASP A N 1
ATOM 797 C CA . ASP A 1 103 ? 34.945 -16.413 -25.134 1.00 56.97 103 ASP A CA 1
ATOM 798 C C . ASP A 1 103 ? 33.491 -16.764 -24.763 1.00 56.97 103 ASP A C 1
ATOM 800 O O . ASP A 1 103 ? 33.252 -17.361 -23.721 1.00 56.97 103 ASP A O 1
ATOM 804 N N . LEU A 1 104 ? 32.502 -16.425 -25.600 1.00 55.94 104 LEU A N 1
ATOM 805 C CA . LEU A 1 104 ? 31.085 -16.756 -25.364 1.00 55.94 104 LEU A CA 1
ATOM 806 C C . LEU A 1 104 ? 30.683 -18.152 -25.878 1.00 55.94 104 LEU A C 1
ATOM 808 O O . LEU A 1 104 ? 29.522 -18.542 -25.731 1.00 55.94 104 LEU A O 1
ATOM 812 N N . LEU A 1 105 ? 31.604 -18.879 -26.522 1.00 55.00 105 LEU A N 1
ATOM 813 C CA . LEU A 1 105 ? 31.381 -20.217 -27.089 1.00 55.00 105 LEU A CA 1
ATOM 814 C C . LEU A 1 105 ? 32.123 -21.338 -26.333 1.00 55.00 105 LEU A C 1
ATOM 816 O O . LEU A 1 105 ? 32.075 -22.490 -26.772 1.00 55.00 105 LEU A O 1
ATOM 820 N N . LEU A 1 106 ? 32.775 -21.009 -25.212 1.00 44.34 106 LEU A N 1
ATOM 821 C CA . LEU A 1 106 ? 33.355 -21.938 -24.233 1.00 44.34 106 LEU A CA 1
ATOM 822 C C . LEU A 1 106 ? 32.615 -21.825 -22.895 1.00 44.34 106 LEU A C 1
ATOM 824 O O . LEU A 1 106 ? 32.535 -22.863 -22.201 1.00 44.34 106 LEU A O 1
#

Radius of gyration: 43.98 Å; Cα contacts (8 Å, |Δi|>4): 43; chains: 1; bounding box: 90×28×111 Å

Mean predicted aligned error: 18.72 Å

pLDDT: mean 71.08, std 12.11, range [42.03, 96.12]

Secondary structure (DSSP, 8-state):
------------HHHHHHHHHHHHHHHHHHHHHHHHHHHHHH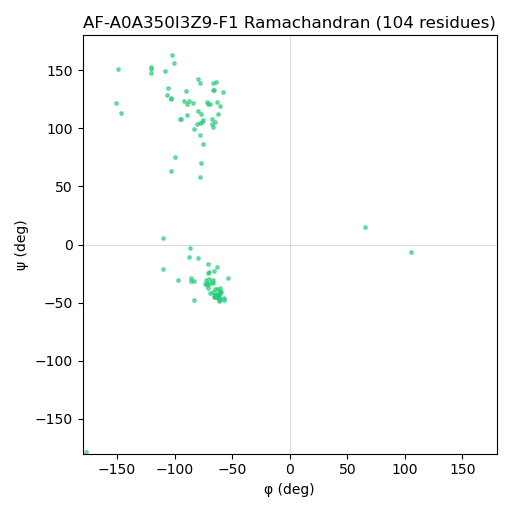HHS------------------SS-EEEEEE---TT----TT---EEEEES-HHHHHHHHHGGG-

Sequence (106 aa):
MKKNSSQPIGVPAWKRWLEFRHRVLPAIVFVVALLAVITLWDRHLTSPSLIGQVQTTRLNIRTPSGGTITNLTVQLFQQIQKGDTIAKLDPGDPLTALGNQADLLL

Foldseek 3Di:
DDDDDDDPPPDDPVVVVVVCCVVVVVVVVVVVVVVVVVVCCVPPVPPPPVPDDDDDDDDDDDQLADFDFPDQPDDPPDDDDPPDDGTDGDHPDVVSSVVSVVVVVD